Protein AF-A0A9X3S7J2-F1 (afdb_monomer)

Sequence (96 aa):
MSKWQSEHGVRTSLRELRDSQDADQTLQNLLRALTLNLELRARYRVFEFEAAQDGHEETARLFRELRESAGDQIAGLMSGLRERLGQDMTSTEGIA

Structure (mmCIF, N/CA/C/O backbone):
data_AF-A0A9X3S7J2-F1
#
_entry.id   AF-A0A9X3S7J2-F1
#
loop_
_atom_site.group_PDB
_atom_site.id
_atom_site.type_symbol
_atom_site.label_atom_id
_atom_site.label_alt_id
_atom_site.label_comp_id
_atom_site.label_asym_id
_atom_site.label_entity_id
_atom_site.label_seq_id
_atom_site.pdbx_PDB_ins_code
_atom_site.Cartn_x
_atom_site.Cartn_y
_atom_site.Cartn_z
_atom_site.occupancy
_atom_site.B_iso_or_equiv
_atom_site.auth_seq_id
_atom_site.auth_comp_id
_atom_site.auth_asym_id
_atom_site.auth_atom_id
_atom_site.pdbx_PDB_model_num
ATOM 1 N N . MET A 1 1 ? -13.353 15.999 -16.210 1.00 40.91 1 MET A N 1
ATOM 2 C CA . MET A 1 1 ? -12.027 16.130 -15.564 1.00 40.91 1 MET A CA 1
ATOM 3 C C . MET A 1 1 ? -12.224 16.341 -14.065 1.00 40.91 1 MET A C 1
ATOM 5 O O . MET A 1 1 ? -12.406 17.473 -13.658 1.00 40.91 1 MET A O 1
ATOM 9 N N . SER A 1 2 ? -12.274 15.278 -13.253 1.00 48.94 2 SER A N 1
ATOM 10 C CA . SER A 1 2 ? -12.222 15.402 -11.783 1.00 48.94 2 SER A CA 1
ATOM 11 C C . SER A 1 2 ? -11.908 14.044 -11.143 1.00 48.94 2 SER A C 1
ATOM 13 O O . SER A 1 2 ? -12.796 13.315 -10.721 1.00 48.94 2 SER A O 1
ATOM 15 N N . LYS A 1 3 ? -10.635 13.633 -11.183 1.00 42.56 3 LYS A N 1
ATOM 16 C CA . LYS A 1 3 ? -10.153 12.417 -10.491 1.00 42.56 3 LYS A CA 1
ATOM 17 C C . LYS A 1 3 ? -8.925 12.660 -9.605 1.00 42.56 3 LYS A C 1
ATOM 19 O O . LYS A 1 3 ? -8.526 11.763 -8.880 1.00 42.56 3 LYS A O 1
ATOM 24 N N . TRP A 1 4 ? -8.366 13.872 -9.623 1.00 39.16 4 TRP A N 1
ATOM 25 C CA . TRP A 1 4 ? -7.107 14.200 -8.941 1.00 39.16 4 TRP A CA 1
ATOM 26 C C . TRP A 1 4 ? -7.290 14.944 -7.607 1.00 39.16 4 TRP A C 1
ATOM 28 O O . TRP A 1 4 ? -6.361 14.997 -6.812 1.00 39.16 4 TRP A O 1
ATOM 38 N N . GLN A 1 5 ? -8.484 15.478 -7.316 1.00 45.41 5 GLN A N 1
ATOM 39 C CA . GLN A 1 5 ? -8.758 16.165 -6.042 1.00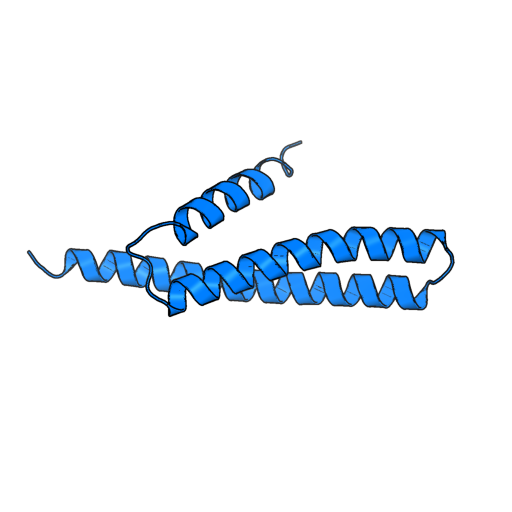 45.41 5 GLN A CA 1
ATOM 40 C C . GLN A 1 5 ? -9.072 15.198 -4.886 1.00 45.41 5 GLN A C 1
ATOM 42 O O . GLN A 1 5 ? -8.808 15.522 -3.730 1.00 45.41 5 GLN A O 1
ATOM 47 N N . SER A 1 6 ? -9.567 13.990 -5.175 1.00 52.16 6 SER A N 1
ATOM 48 C CA . SER A 1 6 ? -9.959 13.028 -4.136 1.00 52.16 6 SER A CA 1
ATOM 49 C C . SER A 1 6 ? -8.767 12.411 -3.398 1.00 52.16 6 SER A C 1
ATOM 51 O O . SER A 1 6 ? -8.844 12.219 -2.191 1.00 52.16 6 SER A O 1
ATOM 53 N N . GLU A 1 7 ? -7.646 12.142 -4.075 1.00 47.00 7 GLU A N 1
ATOM 54 C CA . GLU A 1 7 ? -6.484 11.514 -3.423 1.00 47.00 7 GLU A CA 1
ATOM 55 C C . GLU A 1 7 ? -5.748 12.476 -2.476 1.00 47.00 7 GLU A C 1
ATOM 57 O O . GLU A 1 7 ? -5.222 12.048 -1.451 1.00 47.00 7 GLU A O 1
ATOM 62 N N . HIS A 1 8 ? -5.725 13.780 -2.770 1.00 48.38 8 HIS A N 1
ATOM 63 C CA . HIS A 1 8 ? -5.073 14.769 -1.903 1.00 48.38 8 HIS A CA 1
ATOM 64 C C . HIS A 1 8 ? -5.925 15.146 -0.687 1.00 48.38 8 HIS A C 1
ATOM 66 O O . HIS A 1 8 ? -5.386 15.215 0.415 1.00 48.38 8 HIS A O 1
ATOM 72 N N . GLY A 1 9 ? -7.246 15.293 -0.848 1.00 51.50 9 GLY A N 1
ATOM 73 C CA . GLY A 1 9 ? -8.148 15.543 0.284 1.00 51.50 9 GLY A CA 1
ATOM 74 C C . GLY A 1 9 ? -8.149 14.402 1.307 1.00 51.50 9 GLY A C 1
ATOM 75 O O . GLY A 1 9 ? -8.128 14.645 2.512 1.00 51.50 9 GLY A O 1
ATOM 76 N N . VAL A 1 10 ? -8.075 13.152 0.836 1.00 57.16 10 VAL A N 1
ATOM 77 C CA . VAL A 1 10 ? -7.999 11.971 1.710 1.00 57.16 10 VAL A CA 1
ATOM 78 C C . VAL A 1 10 ? -6.694 11.943 2.511 1.00 57.16 10 VAL A C 1
ATOM 80 O O . VAL A 1 10 ? -6.725 11.634 3.696 1.00 57.16 10 VAL A O 1
ATOM 83 N N . ARG A 1 11 ? -5.545 12.309 1.925 1.00 55.38 11 ARG A N 1
ATOM 84 C CA . ARG A 1 11 ? -4.260 12.303 2.656 1.00 55.38 11 ARG A CA 1
ATOM 85 C C . ARG A 1 11 ? -4.216 13.330 3.788 1.00 55.38 11 ARG A C 1
ATOM 87 O O . ARG A 1 11 ? -3.679 13.015 4.848 1.00 55.38 11 ARG A O 1
ATOM 94 N N . THR A 1 12 ? -4.792 14.516 3.587 1.00 59.28 12 THR A N 1
ATOM 95 C CA . THR A 1 12 ? -4.905 15.533 4.646 1.00 59.28 12 THR A CA 1
ATOM 96 C C . THR A 1 12 ? -5.811 15.041 5.777 1.00 59.28 12 THR A C 1
ATOM 98 O O . THR A 1 12 ? -5.392 15.049 6.930 1.00 59.28 12 THR A O 1
ATOM 101 N N . SER A 1 13 ? -6.975 14.474 5.441 1.00 72.19 13 SER A N 1
ATOM 102 C CA . SER A 1 13 ? -7.918 13.919 6.423 1.00 72.19 13 SER A CA 1
ATOM 103 C C . SER A 1 13 ? -7.352 12.722 7.205 1.00 72.19 13 SER A C 1
ATOM 105 O O . SER A 1 13 ? -7.568 12.616 8.409 1.00 72.19 13 SER A O 1
ATOM 107 N N . LEU A 1 14 ? -6.572 11.841 6.568 1.00 70.12 14 LEU A N 1
ATOM 108 C CA . LEU A 1 14 ? -5.936 10.705 7.252 1.00 70.12 14 LEU A CA 1
ATOM 109 C C . LEU A 1 14 ? -4.846 11.145 8.231 1.00 70.12 14 LEU A C 1
ATOM 111 O O . LEU A 1 14 ? -4.672 10.52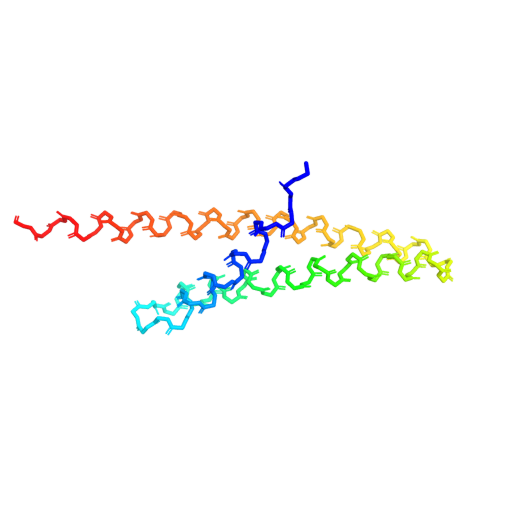5 9.278 1.00 70.12 14 LEU A O 1
ATOM 115 N N . ARG A 1 15 ? -4.101 12.200 7.889 1.00 70.69 15 ARG A N 1
ATOM 116 C CA . ARG A 1 15 ? -3.078 12.766 8.771 1.00 70.69 15 ARG A CA 1
ATOM 117 C C . ARG A 1 15 ? -3.718 13.379 10.012 1.00 70.69 15 ARG A C 1
ATOM 119 O O . ARG A 1 15 ? -3.280 13.082 11.112 1.00 70.69 15 ARG A O 1
ATOM 126 N N . GLU A 1 16 ? -4.779 14.156 9.829 1.00 72.62 16 GLU A N 1
ATOM 127 C CA . GLU A 1 16 ? -5.557 14.745 10.924 1.00 72.62 16 GLU A CA 1
ATOM 128 C C . GLU A 1 16 ? -6.181 13.672 11.824 1.00 72.62 16 GLU A C 1
ATOM 130 O O . GLU A 1 16 ? -6.079 13.758 13.044 1.00 72.62 16 GLU A O 1
ATOM 135 N N . LEU A 1 17 ? -6.753 12.617 11.233 1.00 70.81 17 LEU A N 1
ATOM 136 C CA . LEU A 1 17 ? -7.351 11.510 11.982 1.00 70.81 17 LEU A CA 1
ATOM 137 C C . LEU A 1 17 ? -6.309 10.697 12.765 1.00 70.81 17 LEU A C 1
ATOM 139 O O . LEU A 1 17 ? -6.611 10.161 13.823 1.00 70.81 17 LEU A O 1
ATOM 143 N N . ARG A 1 18 ? -5.080 10.600 12.254 1.00 68.81 18 ARG A N 1
ATOM 144 C CA . ARG A 1 18 ? -3.963 9.958 12.956 1.00 68.81 18 ARG A CA 1
ATOM 145 C C . ARG A 1 18 ? -3.413 10.842 14.073 1.00 68.81 18 ARG A C 1
ATOM 147 O O . ARG A 1 18 ? -2.955 10.334 15.085 1.00 68.81 18 ARG A O 1
ATOM 154 N N . ASP A 1 19 ? -3.422 12.152 13.894 1.00 72.19 19 ASP A N 1
ATOM 155 C CA . ASP A 1 19 ? -2.847 13.075 14.867 1.00 72.19 19 ASP A CA 1
ATOM 156 C C . ASP A 1 19 ? -3.860 13.437 15.988 1.00 72.19 19 ASP A C 1
ATOM 158 O O . ASP A 1 19 ? -3.525 14.190 16.903 1.00 72.19 19 ASP A O 1
ATOM 162 N N . SER A 1 20 ? -5.080 12.873 15.967 1.00 70.69 20 SER A N 1
ATOM 163 C CA . SER A 1 20 ? -6.069 13.016 17.042 1.00 70.69 20 SER A CA 1
ATOM 164 C C . SER A 1 20 ? -5.671 12.215 18.294 1.00 70.69 20 SER A C 1
ATOM 166 O O . SER A 1 20 ? -5.255 11.056 18.218 1.00 70.69 20 SER A O 1
ATOM 168 N N . GLN A 1 21 ? -5.790 12.841 19.472 1.00 55.94 21 GLN A N 1
ATOM 169 C CA . GLN A 1 21 ? -5.425 12.230 20.761 1.00 55.94 21 GLN A CA 1
ATOM 170 C C . GLN A 1 21 ? -6.366 11.097 21.202 1.00 55.94 21 GLN A C 1
ATOM 172 O O . GLN A 1 21 ? -5.972 10.291 22.042 1.00 55.94 21 GLN A O 1
ATOM 177 N N . ASP A 1 22 ? -7.561 11.004 20.614 1.00 66.06 22 ASP A N 1
ATOM 178 C CA . ASP A 1 22 ? -8.599 10.044 21.013 1.00 66.06 22 ASP A CA 1
ATOM 179 C C . ASP A 1 22 ? -8.549 8.721 20.233 1.00 66.06 22 ASP A C 1
ATOM 181 O O . ASP A 1 22 ? -9.290 7.786 20.532 1.00 66.06 22 ASP A O 1
ATOM 185 N N . ALA A 1 23 ? -7.680 8.607 19.226 1.00 70.62 23 ALA A N 1
ATOM 186 C CA . ALA A 1 23 ? -7.570 7.387 18.439 1.00 70.62 23 ALA A CA 1
ATOM 187 C C . ALA A 1 23 ? -6.765 6.311 19.186 1.00 70.62 23 ALA A C 1
ATOM 189 O O . ALA A 1 23 ? -5.565 6.466 19.432 1.00 70.62 23 ALA A O 1
ATOM 190 N N . ASP A 1 24 ? -7.410 5.180 19.488 1.00 84.50 24 ASP A N 1
ATOM 191 C CA . ASP A 1 24 ? -6.736 4.045 20.115 1.00 84.50 24 ASP A CA 1
ATOM 192 C C . ASP A 1 24 ? -5.621 3.450 19.233 1.00 84.50 24 ASP A C 1
ATOM 194 O O . ASP A 1 24 ? -5.536 3.659 18.018 1.00 84.50 24 ASP A O 1
ATOM 198 N N . GLN A 1 25 ? -4.746 2.657 19.854 1.00 86.31 25 GLN A N 1
ATOM 199 C CA . GLN A 1 25 ? -3.565 2.093 19.199 1.00 86.31 25 GLN A CA 1
ATOM 200 C C . GLN A 1 25 ? -3.893 1.267 17.942 1.00 86.31 25 GLN A C 1
ATOM 202 O O . GLN A 1 25 ? -3.094 1.225 17.002 1.00 86.31 25 GLN A O 1
ATOM 207 N N . THR A 1 26 ? -5.052 0.613 17.892 1.00 88.06 26 THR A N 1
ATOM 208 C CA . THR A 1 26 ? -5.434 -0.223 16.751 1.00 88.06 26 THR A CA 1
ATOM 209 C C . THR A 1 26 ? -5.927 0.640 15.587 1.00 88.06 26 THR A C 1
ATOM 211 O O . THR A 1 26 ? -5.546 0.377 14.445 1.00 88.06 26 THR A O 1
ATOM 214 N N . LEU A 1 27 ? -6.681 1.715 15.852 1.00 88.25 27 LEU A N 1
ATOM 215 C CA . LEU A 1 27 ? -7.034 2.714 14.836 1.00 88.25 27 LEU A CA 1
ATOM 216 C C . LEU A 1 27 ? -5.771 3.386 14.276 1.00 88.25 27 LEU A C 1
ATOM 218 O O . LEU A 1 27 ? -5.585 3.467 13.061 1.00 88.25 27 LEU A O 1
ATOM 222 N N . GLN A 1 28 ? -4.838 3.756 15.151 1.00 89.00 28 GLN A N 1
ATOM 223 C CA . GLN A 1 28 ? -3.538 4.305 14.764 1.00 89.00 28 GLN A CA 1
ATOM 224 C C . GLN A 1 28 ? -2.723 3.351 13.878 1.00 89.00 28 GLN A C 1
ATOM 226 O O . GLN A 1 28 ? -2.030 3.783 12.952 1.00 89.00 28 GLN A O 1
ATOM 231 N N . ASN A 1 29 ? -2.779 2.045 14.146 1.00 90.06 29 ASN A N 1
ATOM 232 C CA . ASN A 1 29 ? -2.115 1.035 13.323 1.00 90.06 29 ASN A CA 1
ATOM 233 C C . ASN A 1 29 ? -2.773 0.903 11.942 1.00 90.06 29 ASN A C 1
ATOM 235 O O . ASN A 1 29 ? -2.059 0.839 10.941 1.00 90.06 29 ASN A O 1
ATOM 239 N N . LEU A 1 30 ? -4.109 0.934 11.868 1.00 91.75 30 LEU A N 1
ATOM 240 C CA . LEU A 1 30 ? -4.849 0.912 10.600 1.00 91.75 30 LEU A CA 1
ATOM 241 C C . LEU A 1 30 ? -4.514 2.127 9.726 1.00 91.75 30 LEU A C 1
ATOM 243 O O . LEU A 1 30 ? -4.206 1.972 8.544 1.00 91.75 30 LEU A O 1
ATOM 247 N N . LEU A 1 31 ? -4.499 3.328 10.308 1.00 91.81 31 LEU A N 1
ATOM 248 C CA . LEU A 1 31 ? -4.163 4.558 9.584 1.00 91.81 31 LEU A CA 1
ATOM 249 C C . LEU A 1 31 ? -2.716 4.554 9.082 1.00 91.81 31 LEU A C 1
ATOM 251 O O . LEU A 1 31 ? -2.447 4.962 7.947 1.00 91.81 31 LEU A O 1
ATOM 255 N N . ARG A 1 32 ? -1.779 4.045 9.891 1.00 92.38 32 ARG A N 1
ATOM 256 C CA . ARG A 1 32 ? -0.382 3.852 9.475 1.00 92.38 32 ARG A CA 1
ATOM 257 C C . ARG A 1 32 ? -0.263 2.863 8.316 1.00 92.38 32 ARG A C 1
ATOM 259 O O . ARG A 1 32 ? 0.391 3.186 7.325 1.00 92.38 32 ARG A O 1
ATOM 266 N N . ALA A 1 33 ? -0.922 1.708 8.404 1.00 95.56 33 ALA A N 1
ATOM 267 C CA . ALA A 1 33 ? -0.915 0.701 7.344 1.00 95.56 33 ALA A CA 1
ATOM 268 C C . ALA A 1 33 ? -1.510 1.239 6.031 1.00 95.56 33 ALA A C 1
ATOM 270 O O . ALA A 1 33 ? -0.948 1.010 4.958 1.00 95.56 33 ALA A O 1
ATOM 271 N N . LEU A 1 34 ? -2.607 2.000 6.110 1.00 95.38 34 LEU A N 1
ATOM 272 C CA . LEU A 1 34 ? -3.242 2.626 4.951 1.00 95.38 34 LEU A CA 1
ATOM 273 C C . LEU A 1 34 ? -2.332 3.678 4.308 1.00 95.38 34 LEU A C 1
ATOM 275 O O . LEU A 1 34 ? -2.164 3.689 3.090 1.00 95.38 34 LEU A O 1
ATOM 279 N N . THR A 1 35 ? -1.706 4.529 5.123 1.00 94.25 35 THR A N 1
ATOM 280 C CA . THR A 1 35 ? -0.767 5.554 4.644 1.00 94.25 35 THR A CA 1
ATOM 281 C C . THR A 1 35 ? 0.406 4.915 3.903 1.00 94.25 35 THR A C 1
ATOM 283 O O . THR A 1 35 ? 0.708 5.313 2.777 1.00 94.25 35 THR A O 1
ATOM 286 N N . LEU A 1 36 ? 1.024 3.886 4.494 1.00 96.44 36 LEU A N 1
ATOM 287 C CA . LEU A 1 36 ? 2.145 3.173 3.883 1.00 96.44 36 LEU A CA 1
ATOM 288 C C . LEU A 1 36 ? 1.748 2.529 2.548 1.00 96.44 36 LEU A C 1
ATOM 290 O O . LEU A 1 36 ? 2.487 2.624 1.570 1.00 96.44 36 LEU A O 1
ATOM 294 N N . ASN A 1 37 ? 0.563 1.920 2.478 1.00 97.00 37 ASN A N 1
ATOM 295 C CA . ASN A 1 37 ? 0.071 1.305 1.249 1.00 97.00 37 ASN A CA 1
ATOM 296 C C . ASN A 1 37 ? -0.204 2.325 0.135 1.00 97.00 37 ASN A C 1
ATOM 298 O O . ASN A 1 37 ? 0.137 2.077 -1.023 1.00 97.00 37 ASN A O 1
ATOM 302 N N . LEU A 1 38 ? -0.773 3.489 0.466 1.00 96.19 38 LEU A N 1
ATOM 303 C CA . LEU A 1 38 ? -0.968 4.578 -0.498 1.00 96.19 38 LEU A CA 1
ATOM 304 C C . LEU A 1 38 ? 0.370 5.076 -1.060 1.00 96.19 38 LEU A C 1
ATOM 306 O O . LEU A 1 38 ? 0.488 5.315 -2.263 1.00 96.19 38 LEU A O 1
ATOM 310 N N . GLU A 1 39 ? 1.386 5.201 -0.205 1.00 97.12 39 GLU A N 1
ATOM 311 C CA . GLU A 1 39 ? 2.735 5.596 -0.614 1.00 97.12 39 GLU A CA 1
ATOM 312 C C . GLU A 1 39 ? 3.401 4.551 -1.508 1.00 97.12 39 GLU A C 1
ATOM 314 O O . GLU A 1 39 ? 3.940 4.905 -2.559 1.00 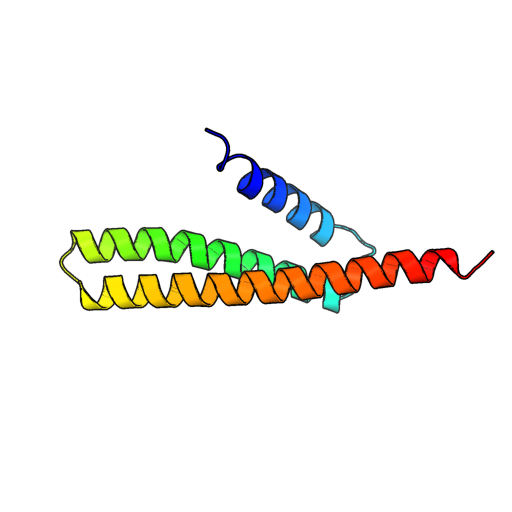97.12 39 GLU A O 1
ATOM 319 N N . LEU A 1 40 ? 3.330 3.270 -1.136 1.00 97.69 40 LEU A N 1
ATOM 320 C CA . LEU A 1 40 ? 3.860 2.172 -1.944 1.00 97.69 40 LEU A CA 1
ATOM 321 C C . LEU A 1 40 ? 3.185 2.108 -3.311 1.00 97.69 40 LEU A C 1
ATOM 323 O O . LEU A 1 40 ? 3.873 2.084 -4.328 1.00 97.69 40 LEU A O 1
ATOM 327 N N . ARG A 1 41 ? 1.852 2.179 -3.361 1.00 98.00 41 ARG A N 1
ATOM 328 C CA . ARG A 1 41 ? 1.100 2.161 -4.621 1.00 98.00 41 ARG A CA 1
ATOM 329 C C . ARG A 1 41 ? 1.501 3.309 -5.550 1.00 98.00 41 ARG A C 1
ATOM 331 O O . ARG A 1 41 ? 1.612 3.106 -6.760 1.00 98.00 41 ARG A O 1
ATOM 338 N N . ALA A 1 42 ? 1.731 4.504 -5.002 1.00 97.19 42 ALA A 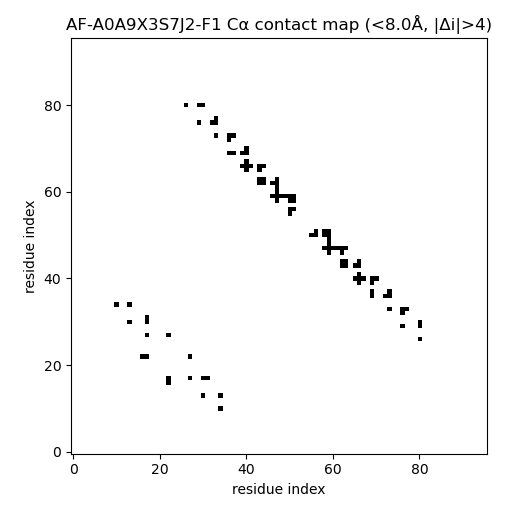N 1
ATOM 339 C CA . ALA A 1 42 ? 2.202 5.649 -5.779 1.00 97.19 42 ALA A CA 1
ATOM 340 C C . ALA A 1 42 ? 3.629 5.435 -6.312 1.00 97.19 42 ALA A C 1
ATOM 342 O O . ALA A 1 42 ? 3.884 5.705 -7.485 1.00 97.19 42 ALA A O 1
ATOM 343 N N . ARG A 1 43 ? 4.540 4.909 -5.483 1.00 98.31 43 ARG A N 1
ATOM 344 C CA . ARG A 1 43 ? 5.931 4.624 -5.873 1.00 98.31 43 ARG A CA 1
ATOM 345 C C . ARG A 1 43 ? 6.031 3.517 -6.917 1.00 98.31 43 ARG A C 1
ATOM 347 O O . ARG A 1 43 ? 6.722 3.701 -7.908 1.0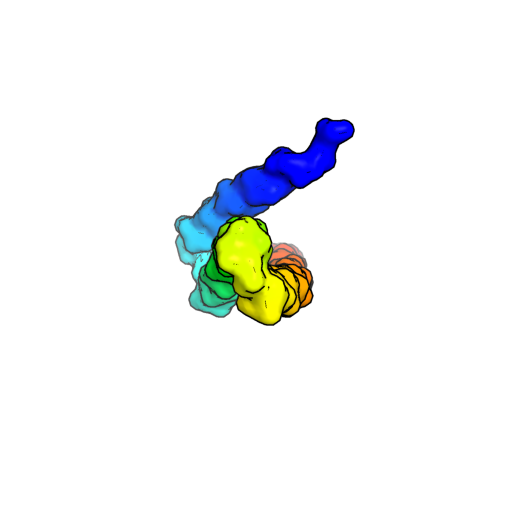0 98.31 43 ARG A O 1
ATOM 354 N N . TYR A 1 44 ? 5.286 2.423 -6.761 1.00 98.56 44 TYR A N 1
ATOM 355 C CA . TYR A 1 44 ? 5.290 1.321 -7.727 1.00 98.56 44 TYR A CA 1
ATOM 356 C C . TYR A 1 44 ? 4.875 1.760 -9.128 1.00 98.56 44 TYR A C 1
ATOM 358 O O . TYR A 1 44 ? 5.422 1.263 -10.101 1.00 98.56 44 TYR A O 1
ATOM 366 N N . ARG A 1 45 ? 3.974 2.743 -9.253 1.00 98.00 45 ARG A N 1
ATOM 367 C CA . ARG A 1 45 ? 3.643 3.325 -10.561 1.00 98.00 45 ARG A CA 1
ATOM 368 C C . ARG A 1 45 ? 4.841 4.018 -11.219 1.00 98.00 45 ARG A C 1
ATOM 370 O O . ARG A 1 45 ? 4.974 3.942 -12.435 1.00 98.00 45 ARG A O 1
ATOM 377 N N . VAL A 1 46 ? 5.659 4.724 -10.438 1.00 98.44 46 VAL A N 1
ATOM 378 C CA . VAL A 1 46 ? 6.875 5.382 -10.940 1.00 98.44 46 VAL A CA 1
ATOM 379 C C . VAL A 1 46 ? 7.905 4.324 -11.327 1.00 98.44 46 VAL A C 1
ATOM 381 O O . VAL A 1 46 ? 8.404 4.355 -12.444 1.00 98.44 46 VAL A O 1
ATOM 384 N N . PHE A 1 47 ? 8.124 3.330 -10.467 1.00 98.62 47 PHE A N 1
ATOM 385 C CA . PHE A 1 47 ? 9.092 2.264 -10.725 1.00 98.62 47 PHE A CA 1
ATOM 386 C C . PHE A 1 47 ? 8.714 1.379 -11.921 1.00 98.62 47 PHE A C 1
ATOM 388 O O . PHE A 1 47 ? 9.585 0.986 -12.686 1.00 98.62 47 PHE A O 1
ATOM 395 N N . GLU A 1 48 ? 7.424 1.094 -12.127 1.00 98.62 48 GLU A N 1
ATOM 396 C CA . GLU A 1 48 ? 6.915 0.420 -13.332 1.00 98.62 48 GLU A CA 1
ATOM 397 C C . GLU A 1 48 ? 7.284 1.199 -14.598 1.00 98.62 48 GLU A C 1
ATOM 399 O O . GLU A 1 48 ? 7.750 0.611 -15.571 1.00 98.62 48 GLU A O 1
ATOM 404 N N . PHE A 1 49 ? 7.094 2.522 -14.580 1.00 98.44 49 PHE A N 1
ATOM 405 C CA . PHE A 1 49 ? 7.431 3.381 -15.710 1.00 98.44 49 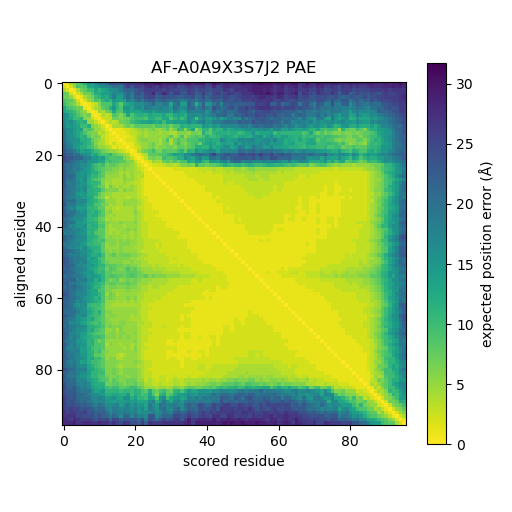PHE A CA 1
ATOM 406 C C . PHE A 1 49 ? 8.941 3.414 -15.969 1.00 98.44 49 PHE A C 1
ATOM 408 O O . PHE A 1 49 ? 9.352 3.226 -17.109 1.00 98.44 49 PHE A O 1
ATOM 415 N N . GLU A 1 50 ? 9.756 3.611 -14.931 1.00 98.62 50 GLU A N 1
ATOM 416 C CA . GLU A 1 50 ? 11.222 3.631 -15.034 1.00 98.62 50 GLU A CA 1
ATOM 417 C C . GLU A 1 50 ? 11.762 2.295 -15.558 1.00 98.62 50 GLU A C 1
ATOM 419 O O . GLU A 1 50 ? 12.477 2.270 -16.554 1.00 98.62 50 GLU A O 1
ATOM 424 N N . ALA A 1 51 ? 11.320 1.172 -14.983 1.00 98.69 51 ALA A N 1
ATOM 425 C CA . ALA A 1 51 ? 11.720 -0.157 -15.437 1.00 98.69 51 ALA A CA 1
ATOM 426 C C . ALA A 1 51 ? 11.343 -0.413 -16.906 1.00 98.69 51 ALA A C 1
ATOM 428 O O . ALA A 1 51 ? 12.124 -1.014 -17.640 1.00 98.69 51 ALA A O 1
ATOM 429 N N . ALA A 1 52 ? 10.176 0.060 -17.356 1.00 98.5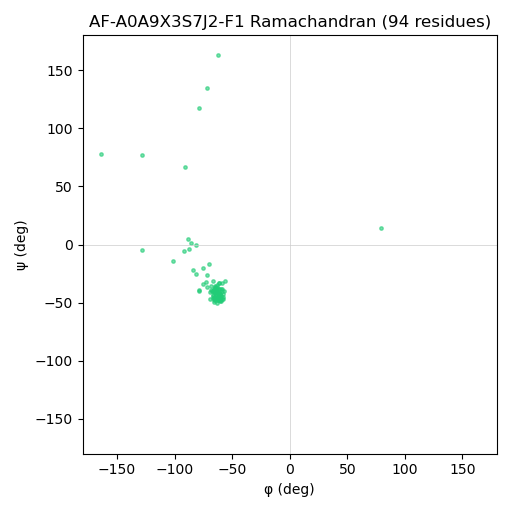0 52 ALA A N 1
ATOM 430 C CA . ALA A 1 52 ? 9.776 -0.047 -18.758 1.00 98.50 52 ALA A CA 1
ATOM 431 C C . ALA A 1 52 ? 10.640 0.835 -19.679 1.00 98.50 52 ALA A C 1
ATOM 433 O O . ALA A 1 52 ? 10.996 0.406 -20.774 1.00 98.50 52 ALA A O 1
ATOM 434 N N . GLN A 1 53 ? 11.004 2.051 -19.250 1.00 98.56 53 GLN A N 1
ATOM 435 C CA . GLN A 1 53 ? 11.911 2.923 -20.011 1.00 98.56 53 GLN A CA 1
ATOM 436 C C . GLN A 1 53 ? 13.324 2.336 -20.132 1.00 98.56 53 GLN A C 1
ATOM 438 O O . GLN A 1 53 ? 13.941 2.457 -21.189 1.00 98.56 53 GLN A O 1
ATOM 443 N N . ASP A 1 54 ? 13.796 1.649 -19.093 1.00 98.44 54 ASP A N 1
ATOM 444 C CA . ASP A 1 54 ? 15.118 1.016 -19.057 1.00 98.44 54 ASP A CA 1
ATOM 445 C C . ASP A 1 54 ? 15.154 -0.358 -19.765 1.00 98.44 54 ASP A C 1
ATOM 447 O O . ASP A 1 54 ? 16.200 -1.003 -19.839 1.00 98.44 54 ASP A O 1
ATOM 451 N N . GLY A 1 55 ? 14.023 -0.827 -20.311 1.00 98.50 55 GLY A N 1
ATOM 452 C CA . GLY A 1 55 ? 13.918 -2.108 -21.022 1.00 98.50 55 GLY A CA 1
ATOM 453 C C . GLY A 1 55 ? 13.814 -3.339 -20.110 1.00 98.50 55 GLY A C 1
ATOM 454 O O . GLY A 1 55 ? 13.955 -4.474 -20.568 1.00 98.50 55 GLY A O 1
ATOM 455 N N . HIS A 1 56 ? 13.544 -3.144 -18.819 1.00 98.62 56 HIS A N 1
ATOM 456 C CA . HIS A 1 56 ? 13.356 -4.199 -17.824 1.00 98.62 56 HIS A CA 1
ATOM 457 C C . HIS A 1 56 ? 11.879 -4.618 -17.707 1.00 98.62 56 HIS A C 1
ATOM 459 O O . HIS A 1 56 ? 11.236 -4.426 -16.675 1.00 98.62 56 HIS A O 1
ATOM 465 N N . GLU A 1 57 ? 11.340 -5.228 -18.766 1.00 98.44 57 GLU A N 1
ATOM 466 C CA . GLU A 1 57 ? 9.912 -5.583 -18.894 1.00 98.44 57 GLU A CA 1
ATOM 467 C C . GLU A 1 57 ? 9.376 -6.491 -17.772 1.00 98.44 57 GLU A C 1
ATOM 469 O O . GLU A 1 57 ? 8.258 -6.312 -17.286 1.00 98.44 57 GLU A O 1
ATOM 474 N N . GLU A 1 58 ? 10.166 -7.472 -17.328 1.00 98.56 58 GLU A N 1
ATOM 475 C CA . GLU A 1 58 ? 9.762 -8.376 -16.243 1.00 98.56 58 GLU A CA 1
ATOM 476 C C . GLU A 1 58 ? 9.667 -7.636 -14.901 1.00 98.56 58 GLU A C 1
ATOM 478 O O . GLU A 1 58 ? 8.701 -7.802 -14.156 1.00 98.56 58 GLU A O 1
ATOM 483 N N . THR A 1 59 ? 10.612 -6.734 -14.635 1.00 98.62 59 THR A N 1
ATOM 484 C CA . THR A 1 59 ? 10.595 -5.870 -13.450 1.00 98.62 59 THR A CA 1
ATOM 485 C C . THR A 1 59 ? 9.433 -4.875 -13.499 1.00 98.62 59 THR A C 1
ATOM 487 O O . THR A 1 59 ? 8.764 -4.657 -12.489 1.00 98.62 59 THR A O 1
ATOM 490 N N . ALA A 1 60 ? 9.136 -4.300 -14.669 1.00 98.75 60 ALA A N 1
ATOM 491 C CA . ALA A 1 60 ? 7.975 -3.431 -14.852 1.00 98.75 60 ALA A CA 1
ATOM 492 C C . ALA A 1 60 ? 6.664 -4.181 -14.562 1.00 98.75 60 ALA A C 1
ATOM 494 O O . ALA A 1 60 ? 5.794 -3.671 -13.850 1.00 98.75 60 ALA A O 1
ATOM 495 N N . ARG A 1 61 ? 6.549 -5.431 -15.036 1.00 98.75 61 ARG A N 1
ATOM 496 C CA . ARG A 1 61 ? 5.416 -6.310 -14.718 1.00 98.75 61 ARG A CA 1
ATOM 497 C C . ARG A 1 61 ? 5.309 -6.578 -13.217 1.00 98.75 61 ARG A C 1
ATOM 499 O O . ARG A 1 61 ? 4.217 -6.439 -12.673 1.00 98.75 61 ARG A O 1
ATOM 506 N N . LEU A 1 62 ? 6.419 -6.869 -12.540 1.00 98.75 62 LEU A N 1
ATOM 507 C CA . LEU A 1 62 ? 6.433 -7.057 -11.088 1.00 98.75 62 LEU A CA 1
ATOM 508 C C . LEU A 1 62 ? 5.919 -5.810 -10.349 1.00 98.75 62 LEU A C 1
ATOM 510 O O . LEU A 1 62 ? 5.061 -5.920 -9.475 1.00 98.75 62 LEU A O 1
ATOM 514 N N . PHE A 1 63 ? 6.383 -4.608 -10.707 1.00 98.75 63 PHE A N 1
ATOM 515 C CA . PHE A 1 63 ? 5.888 -3.377 -10.079 1.00 98.75 63 PHE A CA 1
ATOM 516 C C . PHE A 1 63 ? 4.402 -3.131 -10.344 1.00 98.75 63 PHE A C 1
ATOM 518 O O . PHE A 1 63 ? 3.691 -2.661 -9.451 1.00 98.75 63 PHE A O 1
ATOM 525 N N . ARG A 1 64 ? 3.905 -3.495 -11.529 1.00 98.62 64 ARG A N 1
ATOM 526 C CA . ARG A 1 64 ? 2.473 -3.455 -11.825 1.00 98.62 64 ARG A CA 1
ATOM 527 C C . ARG A 1 64 ? 1.677 -4.395 -10.915 1.00 98.62 64 ARG A C 1
ATOM 529 O O . ARG A 1 64 ? 0.686 -3.954 -10.336 1.00 98.62 64 ARG A O 1
ATOM 536 N N . GLU A 1 65 ? 2.111 -5.642 -10.759 1.00 98.75 65 GLU A N 1
ATOM 537 C CA . GLU A 1 65 ? 1.459 -6.634 -9.890 1.00 98.75 65 GLU A CA 1
ATOM 538 C C . GLU A 1 65 ? 1.464 -6.184 -8.421 1.00 98.75 65 GLU A C 1
ATOM 540 O O . GLU A 1 65 ? 0.438 -6.229 -7.738 1.00 98.75 65 GLU A O 1
ATOM 545 N N . LEU A 1 66 ? 2.590 -5.644 -7.942 1.00 98.62 66 LEU A N 1
ATOM 546 C CA . LEU A 1 66 ? 2.693 -5.065 -6.600 1.00 98.62 66 LEU A CA 1
ATOM 547 C C . LEU A 1 66 ? 1.748 -3.869 -6.413 1.00 98.62 66 LEU A C 1
ATOM 549 O O . LEU A 1 66 ? 1.144 -3.712 -5.350 1.00 98.62 66 LEU A O 1
ATOM 553 N N . ARG A 1 67 ? 1.585 -3.025 -7.439 1.00 98.19 67 ARG A N 1
ATOM 554 C CA . ARG A 1 67 ? 0.644 -1.894 -7.426 1.00 98.19 67 ARG A CA 1
ATOM 555 C C . ARG A 1 67 ? -0.813 -2.356 -7.370 1.00 98.19 67 ARG A C 1
ATOM 557 O O . ARG A 1 67 ? -1.617 -1.707 -6.699 1.00 98.19 67 ARG A O 1
ATOM 564 N N . GLU A 1 68 ? -1.154 -3.425 -8.084 1.00 98.25 68 GLU A N 1
ATOM 565 C CA . GLU A 1 68 ? -2.489 -4.035 -8.067 1.00 98.25 68 GLU A CA 1
ATOM 566 C C . GLU A 1 68 ? -2.785 -4.629 -6.679 1.00 98.25 68 GLU A C 1
ATOM 568 O O . GLU A 1 68 ? -3.765 -4.227 -6.053 1.00 98.25 68 GLU A O 1
ATOM 573 N N . SER A 1 69 ? -1.863 -5.421 -6.121 1.00 98.25 69 SER A N 1
ATOM 574 C CA . SER A 1 69 ? -1.964 -5.964 -4.754 1.00 98.25 69 SER A CA 1
ATOM 575 C C . SER A 1 69 ? -2.087 -4.872 -3.682 1.00 98.25 69 SER A C 1
ATOM 577 O O . SER A 1 69 ? -2.929 -4.960 -2.789 1.00 98.25 69 SER A O 1
ATOM 579 N N . ALA A 1 70 ? -1.312 -3.786 -3.786 1.00 97.25 70 ALA A N 1
ATOM 580 C CA . ALA A 1 70 ? -1.458 -2.639 -2.889 1.00 97.25 70 ALA A CA 1
ATOM 581 C C . ALA A 1 70 ? -2.851 -1.990 -3.008 1.00 97.25 70 ALA A C 1
ATOM 583 O O . ALA A 1 70 ? -3.391 -1.498 -2.020 1.00 97.25 70 ALA A O 1
ATOM 584 N N . GLY A 1 71 ? -3.458 -1.999 -4.201 1.00 97.06 71 GLY A N 1
ATOM 585 C CA . GLY A 1 71 ? -4.837 -1.557 -4.417 1.00 97.06 71 GLY A CA 1
ATOM 586 C C . GLY A 1 71 ? -5.852 -2.376 -3.617 1.00 97.06 71 GLY A C 1
ATOM 587 O O . GLY A 1 71 ? -6.691 -1.791 -2.929 1.00 97.06 71 GLY A O 1
ATOM 588 N N . ASP A 1 72 ? -5.729 -3.702 -3.644 1.00 98.06 72 ASP A N 1
ATOM 589 C CA . ASP A 1 72 ? -6.596 -4.609 -2.883 1.00 98.06 72 ASP A CA 1
ATOM 590 C C . ASP A 1 72 ? -6.410 -4.429 -1.369 1.00 98.06 72 ASP A C 1
ATOM 592 O O . ASP A 1 72 ? -7.382 -4.351 -0.613 1.00 98.06 72 ASP A O 1
ATOM 596 N N . GLN A 1 73 ? -5.163 -4.262 -0.920 1.00 97.81 73 GLN A N 1
ATOM 597 C CA . GLN A 1 73 ? -4.843 -3.984 0.483 1.00 97.81 73 GLN A CA 1
ATOM 598 C C . GLN A 1 73 ? -5.442 -2.651 0.953 1.00 97.81 73 GLN A C 1
ATOM 600 O O . GLN A 1 73 ? -6.027 -2.586 2.035 1.00 97.81 73 GLN A O 1
ATOM 605 N N . ILE A 1 74 ? -5.359 -1.591 0.137 1.00 97.56 74 ILE A N 1
ATOM 606 C CA . ILE A 1 74 ? -5.996 -0.294 0.421 1.00 97.56 74 ILE A CA 1
ATOM 607 C C . ILE A 1 74 ? -7.508 -0.454 0.550 1.00 97.56 74 ILE A C 1
ATOM 609 O O . ILE A 1 74 ? -8.094 0.105 1.476 1.00 97.56 74 ILE A O 1
ATOM 613 N N . ALA A 1 75 ? -8.146 -1.208 -0.349 1.00 96.12 75 ALA A N 1
ATOM 614 C CA . ALA A 1 75 ? -9.585 -1.444 -0.290 1.00 96.12 75 ALA A CA 1
ATOM 615 C C .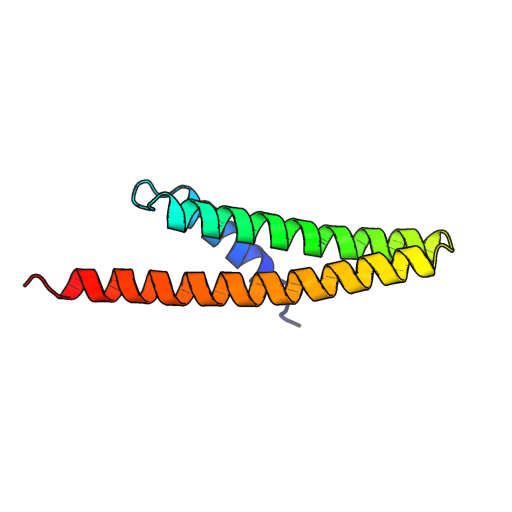 ALA A 1 75 ? -9.985 -2.161 1.012 1.00 96.12 75 ALA A C 1
ATOM 617 O O . ALA A 1 75 ? -10.908 -1.712 1.695 1.00 96.12 75 ALA A O 1
ATOM 618 N N . GLY A 1 76 ? -9.246 -3.204 1.404 1.00 97.00 76 GLY A N 1
ATOM 619 C CA . GLY A 1 76 ? -9.461 -3.915 2.667 1.00 97.00 76 GLY A CA 1
ATOM 620 C C . GLY A 1 76 ? -9.276 -3.020 3.897 1.00 97.00 76 GLY A C 1
ATOM 621 O O . GLY A 1 76 ? -10.144 -2.971 4.768 1.00 97.00 76 GLY A O 1
ATOM 622 N N . LEU A 1 77 ? -8.192 -2.240 3.938 1.00 95.44 77 LEU A N 1
ATOM 623 C CA . LEU A 1 77 ? -7.914 -1.303 5.033 1.00 95.44 77 LEU A CA 1
ATOM 624 C C . LEU A 1 77 ? -8.971 -0.194 5.129 1.00 95.44 77 LEU A C 1
ATOM 626 O O . LEU A 1 77 ? -9.400 0.149 6.229 1.00 95.44 77 LEU A O 1
ATOM 630 N N . MET A 1 78 ? -9.433 0.340 3.995 1.00 93.50 78 MET A N 1
ATOM 631 C CA . MET A 1 78 ? -10.516 1.328 3.955 1.00 93.50 78 MET A CA 1
ATOM 632 C C . MET A 1 78 ? -11.847 0.746 4.434 1.00 93.50 78 MET A C 1
ATOM 634 O O . MET A 1 78 ? -12.602 1.449 5.104 1.00 93.50 78 MET A O 1
ATOM 638 N N . SER A 1 79 ? -12.140 -0.516 4.108 1.00 93.12 79 SER A N 1
ATOM 639 C CA . SER A 1 79 ? -13.328 -1.209 4.614 1.00 93.12 79 SER A CA 1
ATOM 640 C C . SER A 1 79 ? -13.276 -1.347 6.136 1.00 93.12 79 SER A C 1
ATOM 642 O O . SER A 1 79 ? -14.209 -0.921 6.812 1.00 93.12 79 SER A O 1
ATOM 644 N N . GLY A 1 80 ? -12.159 -1.845 6.681 1.00 91.12 80 GLY A N 1
ATOM 645 C CA . GLY A 1 80 ? -11.983 -1.987 8.130 1.00 91.12 80 GLY A CA 1
ATOM 646 C C . GLY A 1 80 ? -12.005 -0.648 8.875 1.00 91.12 80 GLY A C 1
ATOM 647 O O . GLY A 1 80 ? -12.572 -0.549 9.961 1.00 91.12 80 GLY A O 1
ATOM 648 N N . LEU A 1 81 ? -11.454 0.414 8.275 1.00 89.69 81 LEU A N 1
ATOM 649 C CA . LEU A 1 81 ? -11.526 1.762 8.841 1.00 89.69 81 LEU A CA 1
ATOM 650 C C . LEU A 1 81 ? -12.974 2.270 8.917 1.00 89.69 81 LEU A C 1
ATOM 652 O O . LEU A 1 81 ? -13.373 2.819 9.939 1.00 89.69 81 LEU A O 1
ATOM 656 N N . ARG A 1 82 ? -13.771 2.075 7.856 1.00 88.00 82 ARG A N 1
ATOM 657 C CA . ARG A 1 82 ? -15.188 2.479 7.831 1.00 88.00 82 ARG A CA 1
ATOM 658 C C . ARG A 1 82 ? -16.022 1.717 8.851 1.00 88.00 82 ARG A C 1
ATOM 660 O O . ARG A 1 82 ? -16.840 2.334 9.522 1.00 88.00 82 ARG A O 1
ATOM 667 N N . GLU A 1 83 ? -15.818 0.407 8.957 1.00 88.88 83 GLU A N 1
ATOM 668 C CA . GLU A 1 83 ? -16.524 -0.432 9.927 1.00 88.88 83 GLU A CA 1
ATOM 669 C C . GLU A 1 83 ? -16.263 0.050 11.354 1.00 88.88 83 GLU A C 1
ATOM 671 O O . GLU A 1 83 ? -17.202 0.274 12.115 1.00 88.88 83 GLU A O 1
ATOM 676 N N . ARG A 1 84 ? -14.998 0.314 11.685 1.00 84.12 84 ARG A N 1
ATOM 677 C CA . ARG A 1 84 ? -14.618 0.793 13.012 1.00 84.12 84 ARG A CA 1
ATOM 678 C C . ARG A 1 84 ? -15.177 2.176 13.336 1.00 84.12 84 ARG A C 1
ATOM 680 O O . ARG A 1 84 ? -15.764 2.355 14.394 1.00 84.12 84 ARG A O 1
ATOM 687 N N . LEU A 1 85 ? -15.037 3.136 12.422 1.00 82.69 85 LEU A N 1
ATOM 688 C CA . LEU A 1 85 ? -15.596 4.477 12.626 1.00 82.69 85 LEU A CA 1
ATOM 689 C C . LEU A 1 85 ? -17.127 4.430 12.769 1.00 82.69 85 LEU A C 1
ATOM 691 O O . LEU A 1 85 ? -17.696 5.204 13.533 1.00 82.69 85 LEU A O 1
ATOM 695 N N . GLY A 1 86 ? -17.794 3.497 12.081 1.00 80.88 86 GLY A N 1
ATOM 696 C CA . GLY A 1 86 ? -19.218 3.224 12.275 1.00 80.88 86 GLY A CA 1
ATOM 697 C C . GLY A 1 86 ? -19.542 2.677 13.671 1.00 80.88 86 GLY A C 1
ATOM 698 O O . GLY A 1 86 ? -20.516 3.115 14.277 1.00 80.88 86 GLY A O 1
ATOM 699 N N . GLN A 1 87 ? -18.714 1.775 14.208 1.00 69.25 87 GLN A N 1
ATOM 700 C CA . GLN A 1 87 ? -18.873 1.235 15.566 1.00 69.25 87 GLN A CA 1
ATOM 701 C C . GLN A 1 87 ? -18.665 2.301 16.657 1.00 69.25 87 GLN A C 1
ATOM 703 O O . GLN A 1 87 ? -19.446 2.356 17.614 1.00 69.25 87 GLN A O 1
ATOM 708 N N . ASP A 1 88 ? -17.678 3.186 16.494 1.00 62.16 88 ASP A N 1
ATOM 709 C CA . ASP A 1 88 ? -17.405 4.279 17.439 1.00 62.16 88 ASP A CA 1
ATOM 710 C C . ASP A 1 88 ? -18.566 5.293 17.490 1.00 62.16 88 ASP A C 1
ATOM 712 O O . ASP A 1 88 ? -18.974 5.732 18.571 1.00 62.16 88 ASP A O 1
ATOM 716 N N . MET A 1 89 ? -19.180 5.606 16.340 1.00 58.91 89 MET A N 1
ATOM 717 C CA . MET A 1 89 ? -20.359 6.484 16.281 1.00 58.91 89 MET A CA 1
ATOM 718 C C . MET A 1 89 ? -21.578 5.868 16.983 1.00 58.91 89 MET A C 1
ATOM 720 O O . MET A 1 89 ? -22.257 6.560 17.736 1.00 58.91 89 MET A O 1
ATOM 724 N N . THR A 1 90 ? -21.823 4.563 16.818 1.00 58.09 90 THR A N 1
ATOM 725 C CA . THR A 1 90 ? -22.949 3.881 17.490 1.00 58.09 90 THR A CA 1
ATOM 726 C C . THR A 1 90 ? -22.751 3.692 18.995 1.00 58.09 90 THR A C 1
ATOM 728 O O . THR A 1 90 ? -23.724 3.637 19.741 1.00 58.09 90 THR A O 1
ATOM 731 N N . SER A 1 91 ? -21.502 3.624 19.464 1.00 55.97 91 SER A N 1
ATOM 732 C CA . SER A 1 91 ? -21.192 3.451 20.892 1.00 55.97 91 SER A CA 1
ATOM 733 C C . SER A 1 91 ? -21.406 4.738 21.701 1.00 55.97 91 SER A C 1
ATOM 735 O O . SER A 1 91 ? -21.591 4.682 22.914 1.00 55.97 91 SER A O 1
ATOM 737 N N . THR A 1 92 ? -21.429 5.894 21.030 1.00 53.28 92 THR A N 1
ATOM 738 C CA . THR A 1 92 ? -21.599 7.214 21.659 1.00 53.28 92 THR A CA 1
ATOM 739 C C . THR A 1 92 ? -23.078 7.575 21.893 1.00 53.28 92 THR A C 1
ATOM 741 O O . THR A 1 92 ? -23.382 8.357 22.787 1.00 53.28 92 THR A O 1
ATOM 744 N N . GLU A 1 93 ? -24.022 6.966 21.165 1.00 52.34 93 GLU A N 1
ATOM 745 C CA . GLU A 1 93 ? -25.471 7.229 21.298 1.00 52.34 93 GLU A CA 1
ATOM 746 C C . GLU A 1 93 ? -26.175 6.359 22.366 1.00 52.34 93 GLU A C 1
ATOM 748 O O . GLU A 1 93 ? -27.359 6.545 22.636 1.00 52.34 93 GLU A O 1
ATOM 753 N N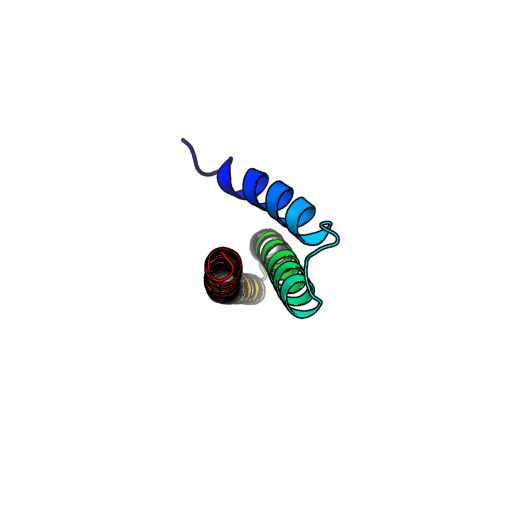 . GLY A 1 94 ? -25.466 5.420 23.003 1.00 45.34 94 GLY A N 1
ATOM 754 C CA . GLY A 1 94 ? -26.029 4.465 23.972 1.00 45.34 94 GLY A CA 1
ATOM 755 C C . GLY A 1 94 ? -26.073 4.922 25.437 1.00 45.34 94 GLY A C 1
ATOM 756 O O . GLY A 1 94 ? -26.418 4.120 26.303 1.00 45.34 94 GLY A O 1
ATOM 757 N N . ILE A 1 95 ? -25.701 6.170 25.739 1.00 46.56 95 ILE A N 1
ATOM 758 C CA . ILE A 1 95 ? -25.668 6.714 27.106 1.00 46.56 95 ILE A CA 1
ATOM 759 C C . ILE A 1 95 ? -26.449 8.035 27.135 1.00 46.56 95 ILE A C 1
ATOM 761 O O . ILE A 1 95 ? -25.865 9.117 27.113 1.00 46.56 95 ILE A O 1
ATOM 765 N N . ALA A 1 96 ? -27.777 7.944 27.147 1.00 39.62 96 ALA A N 1
ATOM 766 C CA . ALA A 1 96 ? -28.679 9.060 27.428 1.00 39.62 96 ALA A CA 1
ATOM 767 C C . ALA A 1 96 ? -29.843 8.581 28.299 1.00 39.62 96 ALA A C 1
ATOM 769 O O . ALA A 1 96 ? -30.372 7.481 28.015 1.00 39.62 96 ALA A O 1
#

Radius of gyration: 17.22 Å; Cα contacts (8 Å, |Δi|>4): 54; chains: 1; bounding box: 44×24×48 Å

Organism: NCBI:txid1404360

pLDDT: mean 82.14, std 19.45, range [39.16, 98.75]

Foldseek 3Di:
DDDPPVVVVVVVVLVVVLPDPPDDPVLNVLSVQLVVLSVLLVVLVVQLVVCVVVVNNVSNVVSVVSNVVSVVVNVVSVVVNVVVVVVVVVVVPPPD

Mean predicted aligned error: 9.08 Å

Solvent-accessible surface area (backbone atoms only — not comparable to full-atom values): 5314 Å² total; per-residue (Å²): 144,88,78,71,64,61,66,56,56,49,54,55,52,52,51,53,59,57,71,40,90,84,55,50,74,67,58,44,47,51,51,51,54,41,51,52,34,56,52,47,31,57,48,24,55,53,51,19,52,51,27,48,74,74,69,37,56,69,60,14,49,49,26,47,52,53,27,51,53,30,49,54,51,42,53,53,46,52,49,56,51,51,54,49,56,52,51,57,58,59,64,65,72,75,78,128

Secondary structure (DSSP, 8-state):
--SSHHHHHHHHHHHHHHS-TT--HHHHHHHHHHHHHHHHHHHHHHHHHHHHHTT-HHHHHHHHHHHHHHHHHHHHHHHHHHHHHHHHHHHHTT--

InterPro domains:
  IPR012347 Ferritin-like [G3DSA:1.20.1260.10] (18-94)

Nearest PDB structures (foldseek):
  3nym-assembly1_B  TM=7.276E-01  e=8.825E-01  Neisseria meningitidis serogroup B
  8dt0-assembly1_A  TM=7.164E-01  e=1.053E+00  synthetic construct
  6cnn-assembly1_A  TM=6.328E-01  e=7.395E-01  Homo sapiens
  6zw4-assembly1_H  TM=5.966E-01  e=2.266E+00  Nostoc punctiforme
  6zw4-assembly1_T  TM=5.966E-01  e=2.266E+00  Nostoc punctiforme